Protein AF-A0A0H5PXI1-F1 (afdb_monomer)

Nearest PDB structures (foldseek):
  4r6i-assembly1_B  TM=4.889E-01  e=7.416E+00  Bacillus anthracis str. 'Ames Ancestor'

Foldseek 3Di:
DDFDKAFLVRLCVLLVHDSVVLVVVLVVDDPVQNVVFWDPPPDPVRIIGTPSVSVVVCVVVVHDSVVPPDPDDDDPPDPCPVVVVVVVVVVVVVVVVVVVVVVVVVVVVVVVVVVVVVVVVVVVVVVVVVVVVVVVVVVPDDDDPPDPCCVVPVDDD

Sequence (157 aa):
MVSVIYKVVEVAKILGFNERTIRRDISSMSEDVRAMSVECPTDVRHMSVTEYGLKWLADKHNITLDGLSSIDEERAEEQTEKTDASDNAIIVSLLEQLRQKDLQIAEKDKQLYEKDKQIEQLIEQGKNFQVLLQAQQVLSLPEPKQSFLKRLFGRKE

Organism: NCBI:txid198431

Mean predicted aligned error: 18.13 Å

Solvent-accessible surface area (backbone atoms only — not comparable to full-atom values): 9311 Å² total; per-residue (Å²): 133,86,78,59,69,37,44,51,67,54,51,16,60,77,71,73,49,56,51,69,56,51,53,52,52,57,67,68,44,54,72,74,57,36,66,63,14,39,47,59,81,84,40,82,90,71,32,26,32,26,62,61,28,51,50,51,54,27,59,75,69,72,46,69,72,78,73,79,76,57,91,66,88,90,84,86,82,85,63,55,73,66,50,54,51,52,50,52,53,50,51,53,53,51,51,51,52,49,55,53,47,54,53,54,48,56,52,50,52,51,52,49,53,56,48,52,54,52,50,52,54,51,53,52,50,52,51,53,51,52,52,53,52,50,52,53,52,60,68,69,49,75,78,80,76,75,51,68,63,56,73,72,66,58,77,78,132

pLDDT: mean 80.83, std 16.25, range [39.69, 98.19]

Secondary structure (DSSP, 8-state):
----EEEHHHHHHHHT--HHHHHHHHHTS-HHHHHHHEESTT-TTT-EEEHHHHHHHHHHTT--GGGSS--S----SSSHHHHHHHHHHHHHHHHHHHHHHHHHHHHHHHHHHHHHHHHHHHHHHHHHHHHHHHHHHHHHSPPPPPPHHHHHH----

Radius of gyration: 37.09 Å; Cα contacts (8 Å, |Δi|>4): 75; chains: 1; bounding box: 77×33×114 Å

Structure (mmCIF, N/CA/C/O backbone):
data_AF-A0A0H5PXI1-F1
#
_entry.id   AF-A0A0H5PXI1-F1
#
loop_
_atom_site.group_PDB
_atom_site.id
_atom_site.type_symbol
_atom_site.label_atom_id
_atom_site.label_alt_id
_atom_site.label_comp_id
_atom_site.label_asym_id
_atom_site.label_entity_id
_atom_site.label_seq_id
_atom_site.pdbx_PDB_ins_code
_atom_site.Cartn_x
_atom_site.Cartn_y
_atom_site.Cartn_z
_atom_site.occupancy
_atom_site.B_iso_or_equiv
_atom_site.auth_seq_id
_atom_site.auth_comp_id
_atom_site.auth_asym_id
_atom_site.auth_atom_id
_atom_site.pdbx_PDB_model_num
ATOM 1 N N . MET A 1 1 ? 11.053 -16.748 -48.160 1.00 42.94 1 MET A N 1
ATOM 2 C CA . MET A 1 1 ? 11.373 -16.188 -46.831 1.00 42.94 1 MET A CA 1
ATOM 3 C C . MET A 1 1 ? 10.666 -17.056 -45.820 1.00 42.94 1 MET A C 1
ATOM 5 O O . MET A 1 1 ? 9.466 -17.238 -45.955 1.00 42.94 1 MET A O 1
ATOM 9 N N . VAL A 1 2 ? 11.413 -17.696 -44.927 1.00 42.91 2 VAL A N 1
ATOM 10 C CA . VAL A 1 2 ? 10.838 -18.571 -43.902 1.00 42.91 2 VAL A CA 1
ATOM 11 C C . VAL A 1 2 ? 10.315 -17.654 -42.802 1.00 42.91 2 VAL A C 1
ATOM 13 O O . VAL A 1 2 ? 11.112 -17.119 -42.041 1.00 42.91 2 VAL A O 1
ATOM 16 N N . SER A 1 3 ? 9.008 -17.397 -42.769 1.00 57.81 3 SER A N 1
ATOM 17 C CA . SER A 1 3 ?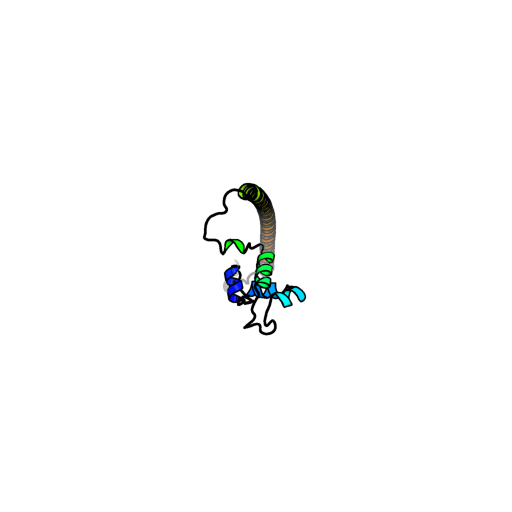 8.381 -16.739 -41.623 1.00 57.81 3 SER A CA 1
ATOM 18 C C . SER A 1 3 ? 8.574 -17.666 -40.428 1.00 57.81 3 SER A C 1
ATOM 20 O O . SER A 1 3 ? 8.038 -18.774 -40.421 1.00 57.81 3 SER A O 1
ATOM 22 N N . VAL A 1 4 ? 9.403 -17.282 -39.459 1.00 59.84 4 VAL A N 1
ATOM 23 C CA . VAL A 1 4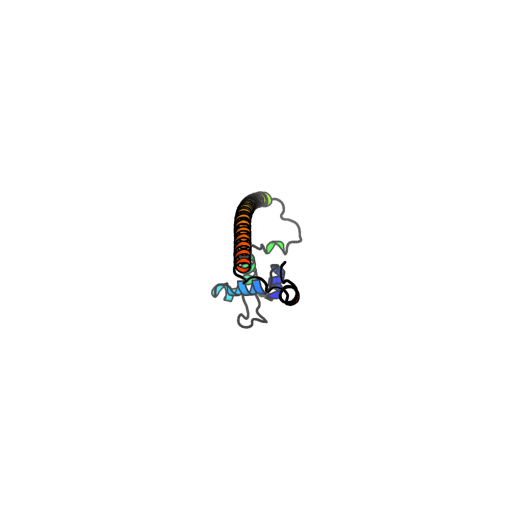 ? 9.536 -18.066 -38.230 1.00 59.84 4 VAL A CA 1
ATOM 24 C C . VAL A 1 4 ? 8.241 -17.881 -37.444 1.00 59.84 4 VAL A C 1
ATOM 26 O O . VAL A 1 4 ? 7.876 -16.767 -37.067 1.00 59.84 4 VAL A O 1
ATOM 29 N N . ILE A 1 5 ? 7.509 -18.980 -37.283 1.00 80.69 5 ILE A N 1
ATOM 30 C CA . ILE A 1 5 ? 6.191 -19.026 -36.658 1.00 80.69 5 ILE A CA 1
ATOM 31 C C . ILE A 1 5 ? 6.369 -19.637 -35.269 1.00 80.69 5 ILE A C 1
ATOM 33 O O . ILE A 1 5 ? 6.666 -20.826 -35.145 1.00 80.69 5 ILE A O 1
ATOM 37 N N . TYR A 1 6 ? 6.189 -18.829 -34.226 1.00 83.19 6 TYR A N 1
ATOM 38 C CA . TYR A 1 6 ? 6.306 -19.268 -32.836 1.00 83.19 6 TYR A CA 1
ATOM 39 C C . TYR A 1 6 ? 4.942 -19.668 -32.287 1.00 83.19 6 TYR A C 1
ATOM 41 O O . TYR A 1 6 ? 3.941 -18.975 -32.491 1.00 83.19 6 TYR A O 1
ATOM 49 N N . LYS A 1 7 ? 4.873 -20.754 -31.518 1.00 88.12 7 LYS A N 1
ATOM 50 C CA . LYS A 1 7 ? 3.655 -21.046 -30.746 1.00 88.12 7 LYS A CA 1
ATOM 51 C C . LYS A 1 7 ? 3.519 -20.043 -29.605 1.00 88.12 7 LYS A C 1
ATOM 53 O O . LYS A 1 7 ? 4.510 -19.618 -29.020 1.00 88.12 7 LYS A O 1
ATOM 58 N N . VAL A 1 8 ? 2.289 -19.742 -29.190 1.00 84.75 8 VAL A N 1
ATOM 59 C CA . VAL A 1 8 ? 2.031 -18.859 -28.029 1.00 84.75 8 VAL A CA 1
ATOM 60 C C . VAL A 1 8 ? 2.774 -19.322 -26.769 1.00 84.75 8 VAL A C 1
ATOM 62 O O . VAL A 1 8 ? 3.249 -18.495 -25.998 1.00 84.75 8 VAL A O 1
ATOM 65 N N . VAL A 1 9 ? 2.920 -20.637 -26.584 1.00 86.19 9 VAL A N 1
ATOM 66 C CA . VAL A 1 9 ? 3.682 -21.236 -25.475 1.00 86.19 9 VAL A CA 1
ATOM 67 C C . VAL A 1 9 ? 5.171 -20.884 -25.549 1.00 86.19 9 VAL A C 1
ATOM 69 O O . VAL A 1 9 ? 5.807 -20.642 -24.528 1.00 86.19 9 VAL A O 1
ATOM 72 N N . GLU A 1 10 ? 5.740 -20.853 -26.750 1.0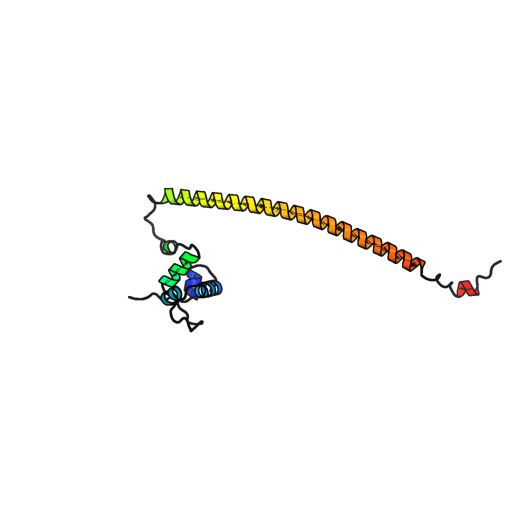0 85.75 10 GLU A N 1
ATOM 73 C CA . GLU A 1 10 ? 7.149 -20.515 -26.972 1.00 85.75 10 GLU A CA 1
ATOM 74 C C . GLU A 1 10 ? 7.376 -19.023 -26.754 1.00 85.75 10 GLU A C 1
ATOM 76 O O . GLU A 1 10 ? 8.286 -18.655 -26.022 1.00 85.75 10 GLU A O 1
ATOM 81 N N . VAL A 1 11 ? 6.485 -18.173 -27.271 1.00 85.62 11 VAL A N 1
ATOM 82 C CA . VAL A 1 11 ? 6.504 -16.724 -27.016 1.00 85.62 11 VAL A CA 1
ATOM 83 C C . VAL A 1 11 ? 6.416 -16.420 -25.521 1.00 85.62 11 VAL A C 1
ATOM 85 O O . VAL A 1 11 ? 7.156 -15.586 -25.009 1.00 85.62 11 VAL A O 1
ATOM 88 N N . ALA A 1 12 ? 5.546 -17.130 -24.800 1.00 87.19 12 ALA A N 1
ATOM 89 C CA . ALA A 1 12 ? 5.407 -16.989 -23.356 1.00 87.19 12 ALA A CA 1
ATOM 90 C C . ALA A 1 12 ? 6.712 -17.334 -22.619 1.00 87.19 12 ALA A C 1
ATOM 92 O O . ALA A 1 12 ? 7.107 -16.610 -21.708 1.00 87.19 12 ALA A O 1
ATOM 93 N N . LYS A 1 13 ? 7.421 -18.384 -23.055 1.00 87.50 13 LYS A N 1
ATOM 94 C CA . LYS A 1 13 ? 8.738 -18.751 -22.511 1.00 87.50 13 LYS A CA 1
ATOM 95 C C . LYS A 1 13 ? 9.820 -17.726 -22.847 1.00 87.50 13 LYS A C 1
ATOM 97 O O . LYS A 1 13 ? 10.576 -17.367 -21.954 1.00 87.50 13 LYS A O 1
ATOM 102 N N . ILE A 1 14 ? 9.875 -17.252 -24.093 1.00 85.19 14 ILE A N 1
ATOM 103 C CA . ILE A 1 14 ? 10.868 -16.269 -24.561 1.00 85.19 14 ILE A CA 1
ATOM 104 C C . ILE A 1 14 ? 10.737 -14.957 -23.782 1.00 85.19 14 ILE A C 1
ATOM 106 O O . ILE A 1 14 ? 11.737 -14.381 -23.372 1.00 85.19 14 ILE A O 1
ATOM 110 N N . LEU A 1 15 ? 9.503 -14.506 -23.542 1.00 85.00 15 LEU A N 1
ATOM 111 C CA . LEU A 1 15 ? 9.229 -13.248 -22.844 1.00 85.00 15 LEU A CA 1
ATOM 112 C C . LEU A 1 15 ? 9.095 -13.406 -21.317 1.00 85.00 15 LEU A C 1
ATOM 114 O O . LEU A 1 15 ? 8.905 -12.416 -20.621 1.00 85.00 15 LEU A O 1
ATOM 118 N N . GLY A 1 16 ? 9.155 -14.630 -20.781 1.00 84.38 16 GLY A N 1
ATOM 119 C CA . GLY A 1 16 ? 9.045 -14.885 -19.340 1.00 84.38 16 GLY A CA 1
ATOM 120 C C . GLY A 1 16 ? 7.653 -14.634 -18.737 1.00 84.38 16 GLY A C 1
ATOM 121 O O . GLY A 1 16 ? 7.536 -14.400 -17.535 1.00 84.38 16 GLY A O 1
ATOM 122 N N . PHE A 1 17 ? 6.586 -14.691 -19.538 1.00 87.25 17 PHE A N 1
ATOM 123 C CA . PHE A 1 17 ? 5.210 -14.453 -19.086 1.00 87.25 17 PHE A CA 1
ATOM 124 C C . PHE A 1 17 ? 4.342 -15.711 -19.129 1.00 87.25 17 PHE A C 1
ATOM 126 O O . PHE A 1 17 ? 4.656 -16.713 -19.760 1.00 87.25 17 PHE A O 1
ATOM 133 N N . ASN A 1 18 ? 3.181 -15.646 -18.475 1.00 89.62 18 ASN A N 1
ATOM 134 C CA . ASN A 1 18 ? 2.151 -16.670 -18.620 1.00 89.62 18 ASN A CA 1
ATOM 135 C C . ASN A 1 18 ? 1.490 -16.565 -20.009 1.00 89.62 18 ASN A C 1
ATOM 137 O O . ASN A 1 18 ? 1.177 -15.467 -20.473 1.00 89.62 18 ASN A O 1
ATOM 141 N N . GLU A 1 19 ? 1.171 -17.702 -20.628 1.00 88.12 19 GLU A N 1
ATOM 142 C CA . GLU A 1 19 ? 0.384 -17.780 -21.864 1.00 88.12 19 GLU A CA 1
ATOM 143 C C . GLU A 1 19 ? -0.912 -16.960 -21.801 1.00 88.12 19 GLU A C 1
ATOM 145 O O . GLU A 1 19 ? -1.312 -16.348 -22.791 1.00 88.12 19 GLU A O 1
ATOM 150 N N . ARG A 1 20 ? -1.574 -16.907 -20.634 1.00 88.38 20 ARG A N 1
ATOM 151 C CA . ARG A 1 20 ? -2.788 -16.093 -20.445 1.00 88.38 20 ARG A CA 1
ATOM 152 C C . ARG A 1 20 ? -2.519 -14.603 -20.668 1.00 88.38 20 ARG A C 1
ATOM 154 O O . ARG A 1 20 ? -3.361 -13.916 -21.245 1.00 88.38 20 ARG A O 1
ATOM 161 N N . THR A 1 21 ? -1.365 -14.116 -20.220 1.00 88.44 21 THR A N 1
ATOM 162 C CA . THR A 1 21 ? -0.937 -12.725 -20.402 1.00 88.44 21 THR A CA 1
ATOM 163 C C . THR A 1 21 ? -0.702 -12.445 -21.879 1.00 88.44 21 THR A C 1
ATOM 165 O O . THR A 1 21 ? -1.322 -11.533 -22.416 1.00 88.44 21 THR A O 1
ATOM 168 N N . ILE A 1 22 ? 0.052 -13.314 -22.561 1.00 89.31 22 ILE A N 1
ATOM 169 C CA . ILE A 1 22 ? 0.317 -13.199 -24.001 1.00 89.31 22 ILE A CA 1
ATOM 170 C C . ILE A 1 22 ? -0.985 -13.194 -24.816 1.00 89.31 22 ILE A C 1
ATOM 172 O O . ILE A 1 22 ? -1.179 -12.339 -25.674 1.00 89.31 22 ILE A O 1
ATOM 176 N N . ARG A 1 23 ? -1.940 -14.081 -24.509 1.00 88.19 23 ARG A N 1
ATOM 177 C CA . ARG A 1 23 ? -3.250 -14.123 -25.193 1.00 88.19 23 ARG A CA 1
ATOM 178 C C . ARG A 1 23 ? -4.074 -12.856 -24.975 1.00 88.19 23 ARG A C 1
ATOM 180 O O . ARG A 1 23 ? -4.716 -12.368 -25.906 1.00 88.19 23 ARG A O 1
ATOM 187 N N . ARG A 1 24 ? -4.061 -12.314 -23.754 1.00 89.38 24 ARG A N 1
ATOM 188 C CA . ARG A 1 24 ? -4.709 -11.034 -23.442 1.00 89.38 24 ARG A CA 1
ATOM 189 C C . ARG A 1 24 ? -4.058 -9.892 -24.222 1.00 89.38 24 ARG A C 1
ATOM 191 O O . ARG A 1 24 ? -4.768 -9.039 -24.744 1.00 89.38 24 ARG A O 1
ATOM 198 N N . ASP A 1 25 ? -2.735 -9.899 -24.337 1.00 89.19 25 ASP A N 1
ATOM 199 C CA . ASP A 1 25 ? -1.997 -8.863 -25.054 1.00 89.19 25 ASP A CA 1
ATOM 200 C C . ASP A 1 25 ? -2.242 -8.919 -26.561 1.00 89.19 25 ASP A C 1
ATOM 202 O O . ASP A 1 25 ? -2.508 -7.881 -27.163 1.00 89.19 25 ASP A O 1
ATOM 206 N N . ILE A 1 26 ? -2.294 -10.116 -27.140 1.00 87.69 26 ILE A N 1
ATOM 207 C CA . ILE A 1 26 ? -2.704 -10.326 -28.534 1.00 87.69 26 ILE A CA 1
ATOM 208 C C . ILE A 1 26 ? -4.139 -9.831 -28.769 1.00 87.69 26 ILE A C 1
ATOM 210 O O . ILE A 1 26 ? -4.429 -9.185 -29.773 1.00 87.69 26 ILE A O 1
ATOM 214 N N . SER A 1 27 ? -5.045 -10.073 -27.818 1.00 85.88 27 SER A N 1
ATOM 215 C CA . SER A 1 27 ? -6.431 -9.584 -27.907 1.00 85.88 27 SER A CA 1
ATOM 216 C C . SER A 1 27 ? -6.522 -8.056 -27.826 1.00 85.88 27 SER A C 1
ATOM 218 O O . SER A 1 27 ? -7.454 -7.471 -28.368 1.00 85.88 27 SER A O 1
ATOM 220 N N . SER A 1 28 ? -5.556 -7.412 -27.165 1.00 87.12 28 SER A N 1
ATOM 221 C CA . SER A 1 28 ? -5.468 -5.951 -27.068 1.00 87.12 28 SER A CA 1
ATOM 222 C C . SER A 1 28 ? -4.808 -5.276 -28.277 1.00 87.12 28 SER A C 1
ATOM 224 O O . SER A 1 28 ? -4.813 -4.049 -28.343 1.00 87.12 28 SER A O 1
ATOM 226 N N . MET A 1 29 ? -4.230 -6.041 -29.213 1.00 86.06 29 MET A N 1
ATOM 227 C CA . MET A 1 29 ? -3.687 -5.494 -30.461 1.00 86.06 29 MET A CA 1
ATOM 228 C C . MET A 1 29 ? -4.811 -4.908 -31.327 1.00 86.06 29 MET A C 1
ATOM 230 O O . MET A 1 29 ? -5.927 -5.443 -31.362 1.00 86.06 29 MET A O 1
ATOM 234 N N . SER A 1 30 ? -4.504 -3.841 -32.071 1.00 86.50 30 SER A N 1
ATOM 235 C CA . SER A 1 30 ? -5.386 -3.353 -33.135 1.00 86.50 30 SER A CA 1
ATOM 236 C C . SER A 1 30 ? -5.524 -4.402 -34.243 1.00 86.50 30 SER A C 1
ATOM 238 O O . SER A 1 30 ? -4.691 -5.299 -34.380 1.00 86.50 30 SER A O 1
ATOM 240 N N . GLU A 1 31 ? -6.599 -4.313 -35.025 1.00 83.19 31 GLU A N 1
ATOM 241 C CA . GLU A 1 31 ? -6.916 -5.310 -36.052 1.00 83.19 31 GLU A CA 1
ATOM 242 C C . GLU A 1 31 ? -5.818 -5.427 -37.118 1.00 83.19 31 GLU A C 1
ATOM 244 O O . GLU A 1 31 ? -5.397 -6.540 -37.432 1.00 83.19 31 GLU A O 1
ATOM 249 N N . ASP A 1 32 ? -5.261 -4.293 -37.548 1.00 83.75 32 ASP A N 1
ATOM 250 C CA . ASP A 1 32 ? -4.152 -4.234 -38.507 1.00 83.75 32 ASP A CA 1
ATOM 251 C C . ASP A 1 32 ? -2.874 -4.887 -37.958 1.00 83.75 32 ASP A C 1
ATOM 253 O O . ASP A 1 32 ? -2.207 -5.664 -38.641 1.00 83.75 32 ASP A O 1
ATOM 257 N N . VAL A 1 33 ? -2.547 -4.623 -36.688 1.00 83.62 33 VAL A N 1
ATOM 258 C CA . VAL A 1 33 ? -1.367 -5.203 -36.027 1.00 83.62 33 VAL A CA 1
ATOM 259 C C . VAL A 1 33 ? -1.553 -6.702 -35.843 1.00 83.62 33 VAL A C 1
ATOM 261 O O . VAL A 1 33 ? -0.624 -7.470 -36.082 1.00 83.62 33 VAL A O 1
ATOM 264 N N . ARG A 1 34 ? -2.755 -7.142 -35.467 1.00 83.50 34 ARG A N 1
ATOM 265 C CA . ARG A 1 34 ? -3.079 -8.557 -35.278 1.00 83.50 34 ARG A CA 1
ATOM 266 C C . ARG A 1 34 ? -3.002 -9.345 -36.588 1.00 83.50 34 ARG A C 1
ATOM 268 O O . ARG A 1 34 ? -2.524 -10.474 -36.553 1.00 83.50 34 ARG A O 1
ATOM 275 N N . ALA A 1 35 ? -3.393 -8.750 -37.718 1.00 82.25 35 ALA A N 1
ATOM 276 C CA . ALA A 1 35 ? -3.271 -9.368 -39.042 1.00 82.25 35 ALA A CA 1
ATOM 277 C C . ALA A 1 35 ? -1.807 -9.630 -39.446 1.00 82.25 35 ALA A C 1
ATOM 279 O O . ALA A 1 35 ? -1.523 -10.618 -40.116 1.00 82.25 35 ALA A O 1
ATOM 280 N N . MET A 1 36 ? -0.879 -8.779 -38.999 1.00 81.50 36 MET A N 1
ATOM 281 C CA . MET A 1 36 ? 0.563 -8.937 -39.241 1.00 81.50 36 MET A CA 1
ATOM 282 C C . MET A 1 36 ? 1.265 -9.798 -38.177 1.00 81.50 36 MET A C 1
ATOM 284 O O . MET A 1 36 ? 2.329 -10.365 -38.429 1.00 81.50 36 MET A O 1
ATOM 288 N N . SER A 1 37 ? 0.689 -9.876 -36.975 1.00 82.50 37 SER A N 1
ATOM 289 C CA . SER A 1 37 ? 1.305 -10.480 -35.786 1.00 82.50 37 SER A CA 1
ATOM 290 C C . SER A 1 37 ? 0.902 -11.932 -35.541 1.00 82.50 37 SER A C 1
ATOM 292 O O . SER A 1 37 ? 1.617 -12.642 -34.835 1.00 82.50 37 SER A O 1
ATOM 294 N N . VAL A 1 38 ? -0.250 -12.372 -36.059 1.00 84.19 38 VAL A N 1
ATOM 295 C CA . VAL A 1 38 ? -0.851 -13.668 -35.715 1.00 84.19 38 VAL A CA 1
ATOM 296 C C . VAL A 1 38 ? -1.268 -14.425 -36.965 1.00 84.19 38 VAL A C 1
ATOM 298 O O . VAL A 1 38 ? -2.042 -13.929 -37.781 1.00 84.19 38 VAL A O 1
ATOM 301 N N . GLU A 1 39 ? -0.832 -15.676 -37.052 1.00 79.94 39 GLU A N 1
ATOM 302 C CA . GLU A 1 39 ? -1.344 -16.641 -38.016 1.00 79.94 39 GLU A CA 1
ATOM 303 C C . GLU A 1 39 ? -2.365 -17.569 -37.344 1.00 79.94 39 GLU A C 1
ATOM 305 O O . GLU A 1 39 ? -2.266 -17.910 -36.162 1.00 79.94 39 GLU A O 1
ATOM 310 N N . CYS A 1 40 ? -3.385 -17.958 -38.109 1.00 67.81 40 CYS A N 1
ATOM 311 C CA . CYS A 1 40 ? -4.547 -18.717 -37.635 1.00 67.81 40 CYS A CA 1
ATOM 312 C C . CYS A 1 40 ? -5.267 -18.096 -36.408 1.00 67.81 40 CYS A C 1
ATOM 314 O O . CYS A 1 40 ? -5.439 -18.774 -35.392 1.00 67.81 40 CYS A O 1
ATOM 316 N N . PRO A 1 41 ? -5.771 -16.842 -36.483 1.00 63.91 41 PRO A N 1
ATOM 317 C CA . PRO A 1 41 ? -6.384 -16.151 -35.336 1.00 63.91 41 PRO A CA 1
ATOM 318 C C . PRO A 1 41 ? -7.652 -16.829 -34.792 1.00 63.91 41 PRO A C 1
ATOM 320 O O . PRO A 1 41 ? -8.069 -16.570 -33.665 1.00 63.91 41 PRO A O 1
ATOM 323 N N . THR A 1 42 ? -8.299 -17.665 -35.607 1.00 63.97 42 THR A N 1
ATOM 324 C CA . THR A 1 42 ? -9.580 -18.309 -35.293 1.00 63.97 42 THR A CA 1
ATOM 325 C C . THR A 1 42 ? -9.417 -19.564 -34.430 1.00 63.97 42 THR A C 1
ATOM 327 O O . THR A 1 42 ? -10.338 -19.917 -33.695 1.00 63.97 42 THR A O 1
ATOM 330 N N . ASP A 1 43 ? -8.257 -20.232 -34.479 1.00 72.75 43 ASP A N 1
ATOM 331 C CA . ASP A 1 43 ? -7.992 -21.431 -33.680 1.00 72.75 43 ASP A CA 1
ATOM 332 C C . ASP A 1 43 ? -7.148 -21.090 -32.448 1.00 72.75 43 ASP A C 1
ATOM 334 O O . ASP A 1 43 ? -5.921 -21.028 -32.476 1.00 72.75 43 ASP A O 1
ATOM 338 N N . VAL A 1 44 ? -7.828 -20.927 -31.313 1.00 68.12 44 VAL A N 1
ATOM 339 C CA . VAL A 1 44 ? -7.205 -20.597 -30.024 1.00 68.12 44 VAL A CA 1
ATOM 340 C C . VAL A 1 44 ? -6.164 -21.646 -29.593 1.00 68.12 44 VAL A C 1
ATOM 342 O O . VAL A 1 44 ? -5.230 -21.305 -28.858 1.00 68.12 44 VAL A O 1
ATOM 345 N N . ARG A 1 45 ? -6.286 -22.911 -30.027 1.00 68.62 45 ARG A N 1
ATOM 346 C CA . ARG A 1 45 ? -5.362 -23.992 -29.638 1.00 68.62 45 ARG A CA 1
ATOM 347 C C . ARG A 1 45 ? -4.081 -24.003 -30.466 1.00 68.62 45 ARG A C 1
ATOM 349 O O . ARG A 1 45 ? -3.032 -24.315 -29.910 1.00 68.62 45 ARG A O 1
ATOM 356 N N . HIS A 1 46 ? -4.163 -23.636 -31.740 1.00 69.69 46 HIS A N 1
ATOM 357 C CA . HIS A 1 46 ? -3.028 -23.656 -32.671 1.00 69.69 46 HIS A CA 1
ATOM 358 C C . HIS A 1 46 ? -2.562 -22.261 -33.095 1.00 69.69 46 HIS A C 1
ATOM 360 O O . HIS A 1 46 ? -1.769 -22.145 -34.023 1.00 69.69 46 HIS A O 1
ATOM 366 N N . MET A 1 47 ? -3.018 -21.218 -32.396 1.00 80.69 47 MET A N 1
ATOM 367 C CA . MET A 1 47 ? -2.603 -19.842 -32.644 1.00 80.69 47 MET A CA 1
ATOM 368 C C . MET A 1 47 ? -1.081 -19.715 -32.599 1.00 80.69 47 MET A C 1
ATOM 370 O O . MET A 1 47 ? -0.426 -20.158 -31.644 1.00 80.69 47 MET A O 1
ATOM 374 N N . SER A 1 48 ? -0.540 -19.066 -33.620 1.00 84.81 48 SER A N 1
ATOM 375 C CA . SER A 1 48 ? 0.886 -18.853 -33.768 1.00 84.81 48 SER A CA 1
ATOM 376 C C . SER A 1 48 ? 1.201 -17.392 -34.057 1.00 84.81 48 SER A C 1
ATOM 378 O O . SER A 1 48 ? 0.392 -16.651 -34.611 1.00 84.81 48 SER A O 1
ATOM 380 N N . VAL A 1 49 ? 2.369 -16.961 -33.605 1.00 87.25 49 VAL A N 1
ATOM 381 C CA . VAL A 1 49 ? 2.795 -15.566 -33.590 1.00 87.25 49 VAL A CA 1
ATOM 382 C C . VAL A 1 49 ? 3.972 -15.421 -34.542 1.00 87.25 49 VAL A C 1
ATOM 384 O O . VAL A 1 49 ? 4.911 -16.220 -34.509 1.00 87.25 49 VAL A O 1
ATOM 387 N N . THR A 1 50 ? 3.903 -14.415 -35.405 1.00 89.44 50 THR A N 1
ATOM 388 C CA . THR A 1 50 ? 4.984 -14.078 -36.334 1.00 89.44 50 THR A CA 1
ATOM 389 C C . THR A 1 50 ? 6.116 -13.367 -35.594 1.00 89.44 50 THR A C 1
ATOM 391 O O . THR A 1 50 ? 5.942 -12.865 -34.483 1.00 89.44 50 THR A O 1
ATOM 394 N N . GLU A 1 51 ? 7.282 -13.253 -36.223 1.00 85.06 51 GLU A N 1
ATOM 395 C CA . GLU A 1 51 ? 8.398 -12.454 -35.697 1.00 85.06 51 GLU A CA 1
ATOM 396 C C . GLU A 1 51 ? 7.988 -11.001 -35.389 1.00 85.06 51 GLU A C 1
ATOM 398 O O . GLU A 1 51 ? 8.358 -10.444 -34.355 1.00 85.06 51 GLU A O 1
ATOM 403 N N . TYR A 1 52 ? 7.136 -10.413 -36.235 1.00 86.56 52 TYR A N 1
ATOM 404 C CA . TYR A 1 52 ? 6.573 -9.083 -36.003 1.00 86.56 52 TYR A CA 1
ATOM 405 C C . TYR A 1 52 ? 5.720 -9.035 -34.727 1.00 86.56 52 TYR A C 1
ATOM 407 O O . TYR A 1 52 ? 5.863 -8.116 -33.920 1.00 86.56 52 TYR A O 1
ATOM 415 N N . GLY A 1 53 ? 4.877 -10.047 -34.507 1.00 87.69 53 GLY A N 1
ATOM 416 C CA . GLY A 1 53 ? 4.071 -10.154 -33.294 1.00 87.69 53 GLY A CA 1
ATOM 417 C C . GLY A 1 53 ? 4.908 -10.359 -32.033 1.00 87.69 53 GLY A C 1
ATOM 418 O O . GLY A 1 53 ? 4.597 -9.780 -30.993 1.00 87.69 53 GLY A O 1
ATOM 419 N N . LEU A 1 54 ? 5.995 -11.129 -32.125 1.00 87.62 54 LEU A N 1
ATOM 420 C CA . LEU A 1 54 ? 6.945 -11.309 -31.028 1.00 87.62 54 LEU A CA 1
ATOM 421 C C . LEU A 1 54 ? 7.625 -9.983 -30.672 1.00 87.62 54 LEU A C 1
ATOM 423 O O . LEU A 1 54 ? 7.671 -9.625 -29.496 1.00 87.62 54 LEU A O 1
ATOM 427 N N . LYS A 1 55 ? 8.083 -9.231 -31.680 1.00 88.06 55 LYS A N 1
ATOM 428 C CA . LYS A 1 55 ? 8.679 -7.907 -31.485 1.00 88.06 55 LYS A CA 1
ATOM 429 C C . LYS A 1 55 ? 7.691 -6.931 -30.850 1.00 88.06 55 LYS A C 1
ATOM 431 O O . LYS A 1 55 ? 8.030 -6.286 -29.869 1.00 88.06 55 LYS A O 1
ATOM 436 N N . TRP A 1 56 ? 6.451 -6.885 -31.336 1.00 89.88 56 TRP A N 1
ATOM 437 C CA . TRP A 1 56 ? 5.419 -6.026 -30.752 1.00 89.88 56 TRP A CA 1
ATOM 438 C C . TRP A 1 56 ? 5.128 -6.377 -29.288 1.00 89.88 56 TRP A C 1
ATOM 440 O O . TRP A 1 56 ? 4.953 -5.492 -28.453 1.00 89.88 56 TRP A O 1
ATOM 450 N N . LEU A 1 57 ? 5.078 -7.672 -28.958 1.00 89.12 57 LEU A N 1
ATOM 451 C CA . LEU A 1 57 ? 4.884 -8.126 -27.580 1.00 89.12 57 LEU A CA 1
ATOM 452 C C . LEU A 1 57 ? 6.075 -7.756 -26.693 1.00 89.12 57 LEU A C 1
ATOM 454 O O . LEU A 1 57 ? 5.869 -7.357 -25.549 1.00 89.12 57 LEU A O 1
ATOM 458 N N . ALA A 1 58 ? 7.295 -7.852 -27.214 1.00 87.31 58 ALA A N 1
ATOM 459 C CA . ALA A 1 58 ? 8.497 -7.431 -26.511 1.00 87.31 58 ALA A CA 1
ATOM 460 C C . ALA A 1 58 ? 8.497 -5.913 -26.261 1.00 87.31 58 ALA A C 1
ATOM 462 O O . ALA A 1 58 ? 8.652 -5.493 -25.116 1.00 87.31 58 ALA A O 1
ATOM 463 N N . ASP A 1 59 ? 8.188 -5.109 -27.283 1.00 86.69 59 ASP A N 1
ATOM 464 C CA . ASP A 1 59 ? 8.073 -3.648 -27.187 1.00 86.69 59 ASP A CA 1
ATOM 465 C C . ASP A 1 59 ? 6.996 -3.237 -26.169 1.00 86.69 59 ASP A C 1
ATOM 467 O O . ASP A 1 59 ? 7.216 -2.359 -25.336 1.00 86.69 59 ASP A O 1
ATOM 471 N N . LYS A 1 60 ? 5.839 -3.917 -26.164 1.00 86.06 60 LYS A N 1
ATOM 472 C CA . LYS A 1 60 ? 4.760 -3.659 -25.196 1.00 86.06 60 LYS A CA 1
ATOM 473 C C . LYS A 1 60 ? 5.204 -3.877 -23.747 1.00 86.06 60 LYS A C 1
ATOM 475 O O . LYS A 1 60 ? 4.734 -3.177 -22.850 1.00 86.06 60 LYS A O 1
ATOM 480 N N . HIS A 1 61 ? 6.070 -4.861 -23.521 1.00 83.44 61 HIS A N 1
ATOM 481 C CA . HIS A 1 61 ? 6.590 -5.205 -22.198 1.00 83.44 61 HIS A CA 1
ATOM 482 C C . HIS A 1 61 ? 7.948 -4.554 -21.895 1.00 83.44 61 HIS A C 1
ATOM 484 O O . HIS A 1 61 ? 8.511 -4.831 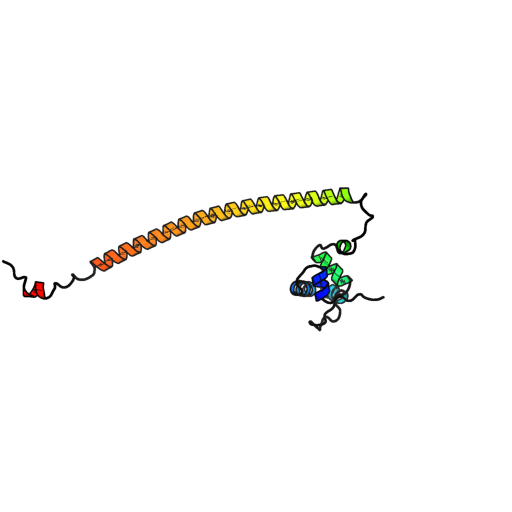-20.840 1.00 83.44 61 HIS A O 1
ATOM 490 N N . ASN A 1 62 ? 8.451 -3.670 -22.771 1.00 79.44 62 ASN A N 1
ATOM 491 C CA . ASN A 1 62 ? 9.792 -3.073 -22.703 1.00 79.44 62 ASN A CA 1
ATOM 492 C C . ASN A 1 62 ? 10.915 -4.118 -22.542 1.00 79.44 62 ASN A C 1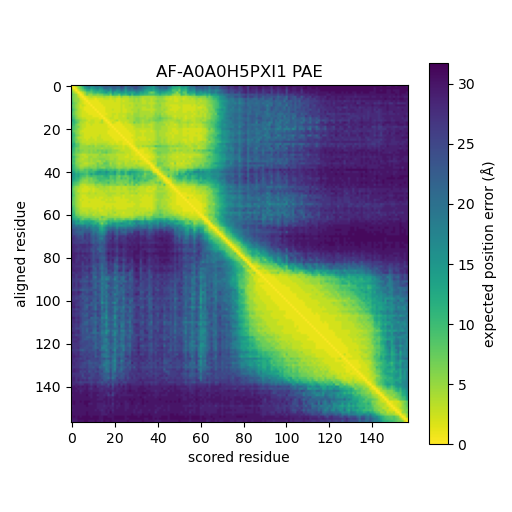
ATOM 494 O O . ASN A 1 62 ? 11.874 -3.907 -21.802 1.00 79.44 62 ASN A O 1
ATOM 498 N N . ILE A 1 63 ? 10.783 -5.265 -23.212 1.00 76.88 63 ILE A N 1
ATOM 499 C CA . ILE A 1 63 ? 11.795 -6.322 -23.231 1.00 76.88 63 ILE A CA 1
ATOM 500 C C . ILE A 1 63 ? 12.655 -6.142 -24.478 1.00 76.88 63 ILE A C 1
ATOM 502 O O . ILE A 1 63 ? 12.172 -6.272 -25.601 1.00 76.88 63 ILE A O 1
ATOM 506 N N . THR A 1 64 ? 13.949 -5.896 -24.292 1.00 69.69 64 THR A N 1
ATOM 507 C CA . THR A 1 64 ? 14.911 -5.864 -25.395 1.00 69.69 64 THR A CA 1
ATOM 508 C C . THR A 1 64 ? 15.237 -7.297 -25.823 1.00 69.69 64 THR A C 1
ATOM 510 O O . THR A 1 64 ? 15.947 -8.015 -25.121 1.00 69.69 64 THR A O 1
ATOM 513 N N . LEU A 1 65 ? 14.721 -7.726 -26.982 1.00 61.38 65 LEU A N 1
ATOM 514 C CA . LEU A 1 65 ? 14.954 -9.075 -27.530 1.00 61.38 65 LEU A CA 1
ATOM 515 C C . LEU A 1 65 ? 16.450 -9.369 -27.804 1.00 61.38 65 LEU A C 1
ATOM 517 O O . LEU A 1 65 ? 16.856 -10.527 -27.811 1.00 61.38 65 LEU A O 1
ATOM 521 N N . ASP A 1 66 ? 17.255 -8.313 -27.972 1.00 53.47 66 ASP A N 1
ATOM 522 C CA . ASP A 1 66 ? 18.702 -8.325 -28.268 1.00 53.47 66 ASP A CA 1
ATOM 523 C C . ASP A 1 66 ? 19.563 -8.924 -27.130 1.00 53.47 66 ASP A C 1
ATOM 525 O O . ASP A 1 66 ? 20.725 -9.279 -27.322 1.00 53.47 66 ASP A O 1
ATOM 529 N N . GLY A 1 67 ? 18.984 -9.076 -25.931 1.00 47.53 67 GLY A N 1
ATOM 530 C CA . GLY A 1 67 ? 19.643 -9.660 -24.758 1.00 47.53 67 GLY A CA 1
ATOM 531 C C . GLY A 1 67 ? 19.494 -11.179 -24.609 1.00 47.53 67 GLY A C 1
ATOM 532 O O . GLY A 1 67 ? 20.107 -11.749 -23.710 1.00 47.53 67 GLY A O 1
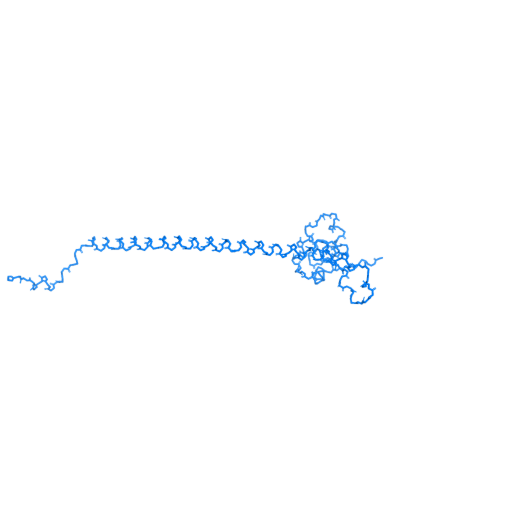ATOM 533 N N . LEU A 1 68 ? 18.694 -11.853 -25.449 1.00 49.47 68 LEU A N 1
ATOM 534 C CA . LEU A 1 68 ? 18.516 -13.314 -25.370 1.00 49.47 68 LEU A CA 1
ATOM 535 C C . LEU A 1 68 ? 19.375 -14.108 -26.369 1.00 49.47 68 LEU A C 1
ATOM 537 O O . LEU A 1 68 ? 19.489 -15.323 -26.220 1.00 49.47 68 LEU A O 1
ATOM 541 N N . SER A 1 69 ? 19.977 -13.451 -27.365 1.00 43.25 69 SER A N 1
ATOM 542 C CA . SER A 1 69 ? 20.792 -14.094 -28.411 1.00 43.25 69 SER A CA 1
ATOM 543 C C . SER A 1 69 ? 22.297 -13.849 -28.294 1.00 43.25 69 SER A C 1
ATOM 545 O O . SER A 1 69 ? 23.042 -14.341 -29.133 1.00 43.25 69 SER A O 1
ATOM 547 N N . SER A 1 70 ? 22.748 -13.122 -27.273 1.00 39.69 70 SER A N 1
ATOM 548 C CA . SER A 1 70 ? 24.119 -12.595 -27.208 1.00 39.69 70 SER A CA 1
ATOM 549 C C . SER A 1 70 ? 24.824 -13.046 -25.927 1.00 39.69 70 SER A C 1
ATOM 551 O O . SER A 1 70 ? 25.318 -12.243 -25.140 1.00 39.69 70 SER A O 1
ATOM 553 N N . ILE A 1 71 ? 24.863 -14.362 -25.705 1.00 46.84 71 ILE A N 1
ATOM 554 C CA . ILE A 1 71 ? 26.095 -14.963 -25.187 1.00 46.84 71 ILE A CA 1
ATOM 555 C C . ILE A 1 71 ? 27.022 -14.935 -26.396 1.00 46.84 71 ILE A C 1
ATOM 557 O O . ILE A 1 71 ? 26.841 -15.761 -27.279 1.00 46.84 71 ILE A O 1
ATOM 561 N N . ASP A 1 72 ? 27.822 -13.879 -26.511 1.00 40.97 72 ASP A N 1
ATOM 562 C CA . ASP A 1 72 ? 29.139 -13.831 -27.158 1.00 40.97 72 ASP A CA 1
ATOM 563 C C . ASP A 1 72 ? 29.512 -12.350 -27.360 1.00 40.97 72 ASP A C 1
ATOM 565 O O . ASP A 1 72 ? 28.898 -11.615 -28.128 1.00 40.97 72 ASP A O 1
ATOM 569 N N . GLU A 1 73 ? 30.417 -11.922 -26.479 1.00 51.97 73 GLU A N 1
ATOM 570 C CA . GLU A 1 73 ? 31.562 -11.014 -26.638 1.00 51.97 73 GLU A CA 1
ATOM 571 C C . GLU A 1 73 ? 31.606 -10.053 -27.857 1.00 51.97 73 GLU A C 1
ATOM 573 O O . GLU A 1 73 ? 31.286 -10.419 -28.976 1.00 51.97 73 GLU A O 1
ATOM 578 N N . GLU A 1 74 ? 32.140 -8.838 -27.633 1.00 47.06 74 GLU A N 1
ATOM 579 C CA . GLU A 1 74 ? 32.641 -7.865 -28.645 1.00 47.06 74 GLU A CA 1
ATOM 580 C C . GLU A 1 74 ? 31.842 -6.578 -28.953 1.00 47.06 74 GLU A C 1
ATOM 582 O O . GLU A 1 74 ? 31.971 -6.005 -30.038 1.00 47.06 74 GLU A O 1
ATOM 587 N N . ARG A 1 75 ? 31.108 -5.981 -28.001 1.00 44.53 75 ARG A N 1
ATOM 588 C CA . ARG A 1 75 ? 30.691 -4.568 -28.188 1.00 44.53 75 ARG A CA 1
ATOM 589 C C . ARG A 1 75 ? 30.655 -3.730 -26.914 1.00 44.53 75 ARG A C 1
ATOM 591 O O . ARG A 1 75 ? 29.633 -3.156 -26.559 1.00 44.53 75 ARG A O 1
ATOM 598 N N . ALA A 1 76 ? 31.786 -3.669 -26.218 1.00 48.34 76 ALA A N 1
ATOM 599 C CA . ALA A 1 76 ? 31.854 -3.201 -24.836 1.00 48.34 76 ALA A CA 1
ATOM 600 C C . ALA A 1 76 ? 32.473 -1.808 -24.593 1.00 48.34 76 ALA A C 1
ATOM 602 O O . ALA A 1 76 ? 32.767 -1.533 -23.438 1.00 48.34 76 ALA A O 1
ATOM 603 N N . GLU A 1 77 ? 32.705 -0.927 -25.583 1.00 47.62 77 GLU A N 1
ATOM 604 C CA . GLU A 1 77 ? 33.541 0.266 -25.283 1.00 47.62 77 GLU A CA 1
ATOM 605 C C . GLU A 1 77 ? 33.053 1.656 -25.741 1.00 47.62 77 GLU A C 1
ATOM 607 O O . GLU A 1 77 ? 33.617 2.640 -25.284 1.00 47.62 77 GLU A O 1
ATOM 612 N N . GLU A 1 78 ? 31.970 1.814 -26.519 1.00 47.03 78 GLU A N 1
ATOM 613 C CA . GLU A 1 78 ? 31.519 3.174 -26.924 1.00 47.03 78 GLU A CA 1
ATOM 614 C C . GLU A 1 78 ? 30.042 3.515 -26.626 1.00 47.03 78 GLU A C 1
ATOM 616 O O . GLU A 1 78 ? 29.620 4.655 -26.821 1.00 47.03 78 GLU A O 1
ATOM 621 N N . GLN A 1 79 ? 29.236 2.572 -26.117 1.00 46.84 79 GLN A N 1
ATOM 622 C CA . GLN A 1 79 ? 27.818 2.810 -25.759 1.00 46.84 79 GLN A CA 1
ATOM 623 C C . GLN A 1 79 ? 27.529 2.762 -24.250 1.00 46.84 79 GLN A C 1
ATOM 625 O O . GLN A 1 79 ? 26.410 3.058 -23.830 1.00 46.84 79 GLN A O 1
ATOM 630 N N . THR A 1 80 ? 28.521 2.429 -23.428 1.00 49.31 80 THR A N 1
ATOM 631 C CA . THR A 1 80 ? 28.376 2.266 -21.975 1.00 49.31 80 THR A CA 1
ATOM 632 C C . THR A 1 80 ? 28.060 3.594 -21.280 1.00 49.31 80 THR A C 1
ATOM 634 O O . THR A 1 80 ? 27.055 3.687 -20.587 1.00 49.31 80 THR A O 1
ATOM 637 N N . GLU A 1 81 ? 28.760 4.691 -21.587 1.00 51.28 81 GLU A N 1
ATOM 638 C CA . GLU A 1 81 ? 28.607 5.946 -20.822 1.00 51.28 81 GLU A CA 1
ATOM 639 C C . GLU A 1 81 ? 27.215 6.612 -20.894 1.00 51.28 81 GLU A C 1
ATOM 641 O O . GLU A 1 81 ? 26.767 7.222 -19.921 1.00 51.28 81 GLU A O 1
ATOM 646 N N . LYS A 1 82 ? 26.499 6.520 -22.026 1.00 53.41 82 LYS A N 1
ATOM 647 C CA . LYS A 1 82 ? 25.139 7.092 -22.139 1.00 53.41 82 LYS A CA 1
ATOM 648 C C . LYS A 1 82 ? 24.070 6.190 -21.529 1.00 53.41 82 LYS A C 1
ATOM 650 O O . LYS A 1 82 ? 23.095 6.711 -20.990 1.00 53.41 82 LYS A O 1
ATOM 655 N N . THR A 1 83 ? 24.267 4.877 -21.611 1.00 56.00 83 THR A N 1
ATOM 656 C CA . THR A 1 83 ? 23.352 3.870 -21.059 1.00 56.00 83 THR A CA 1
ATOM 657 C C . THR A 1 83 ? 23.462 3.847 -19.534 1.00 56.00 83 THR A C 1
ATOM 659 O O . THR A 1 83 ? 22.451 3.934 -18.844 1.00 56.00 83 THR A O 1
ATOM 662 N N . ASP A 1 84 ? 24.681 3.933 -18.999 1.00 62.16 84 ASP A N 1
ATOM 663 C CA . ASP A 1 84 ? 24.935 4.022 -17.559 1.00 62.16 84 ASP A CA 1
ATOM 664 C C . ASP A 1 84 ? 24.329 5.298 -16.948 1.00 62.16 84 ASP A C 1
ATOM 666 O O . ASP A 1 84 ? 23.809 5.288 -15.831 1.00 62.16 84 ASP A O 1
ATOM 670 N N . ALA A 1 85 ? 24.347 6.422 -17.675 1.00 67.00 85 ALA A N 1
ATOM 671 C CA . ALA A 1 85 ? 23.723 7.664 -17.223 1.00 67.00 85 ALA A CA 1
ATOM 672 C C . ALA A 1 85 ? 22.184 7.581 -17.201 1.00 67.00 85 ALA A C 1
ATOM 674 O O . ALA A 1 85 ? 21.562 8.070 -16.252 1.00 67.00 85 ALA A O 1
ATOM 675 N N . SER A 1 86 ? 21.561 6.958 -18.212 1.00 75.62 86 SER A N 1
ATOM 676 C CA . SER A 1 86 ? 20.111 6.723 -18.212 1.00 75.62 86 SER A CA 1
ATOM 677 C C . SER A 1 86 ? 19.693 5.718 -17.144 1.00 75.62 86 SER A C 1
ATOM 679 O O . SER A 1 86 ? 18.690 5.942 -16.466 1.00 75.62 86 SER A O 1
ATOM 681 N N . ASP A 1 87 ? 20.488 4.675 -16.926 1.00 78.31 87 ASP A N 1
ATOM 682 C CA . ASP A 1 87 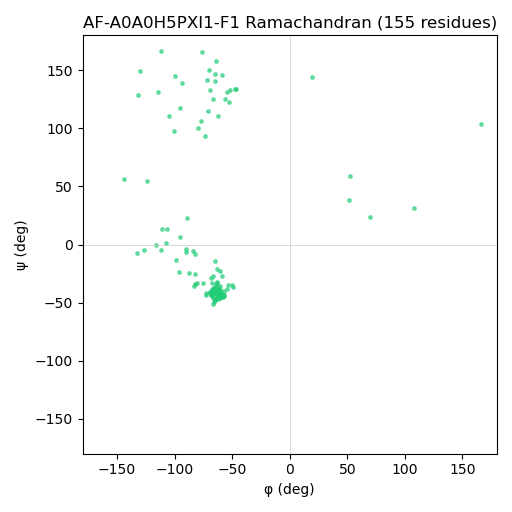? 20.223 3.650 -15.920 1.00 78.31 87 ASP A CA 1
ATOM 683 C C . ASP A 1 87 ? 20.346 4.231 -14.511 1.00 78.31 87 ASP A C 1
ATOM 685 O O . ASP A 1 87 ? 19.463 4.033 -13.677 1.00 78.31 87 ASP A O 1
ATOM 689 N N . ASN A 1 88 ? 21.354 5.070 -14.264 1.00 86.69 88 ASN A N 1
ATOM 690 C CA . ASN A 1 88 ? 21.476 5.814 -13.013 1.00 86.69 88 ASN A CA 1
ATOM 691 C C . ASN A 1 88 ? 20.285 6.758 -12.775 1.00 86.69 88 ASN A C 1
ATOM 693 O O . ASN A 1 88 ? 19.779 6.840 -11.654 1.00 86.69 88 ASN A O 1
ATOM 697 N N . ALA A 1 89 ? 19.783 7.437 -13.811 1.00 89.12 89 ALA A N 1
ATOM 698 C CA . ALA A 1 89 ? 18.592 8.280 -13.691 1.00 89.12 89 ALA A CA 1
ATOM 699 C C . ALA A 1 89 ? 17.327 7.459 -13.367 1.00 89.12 89 ALA A C 1
ATOM 701 O O . ALA A 1 89 ? 16.511 7.874 -12.538 1.00 89.12 89 ALA A O 1
ATOM 702 N N . ILE A 1 90 ? 17.183 6.276 -13.973 1.00 92.62 90 ILE A N 1
ATOM 703 C CA . ILE A 1 90 ? 16.093 5.335 -13.687 1.00 92.62 90 ILE A CA 1
ATOM 704 C C . ILE A 1 90 ? 16.191 4.826 -12.245 1.00 92.62 90 ILE A C 1
ATOM 706 O O . ILE A 1 90 ? 15.194 4.857 -11.523 1.00 92.62 90 ILE A O 1
ATOM 710 N N . ILE A 1 91 ? 17.381 4.429 -11.788 1.00 94.06 91 ILE A N 1
ATOM 711 C CA . ILE A 1 91 ? 17.622 3.975 -10.411 1.00 94.06 91 ILE A CA 1
ATOM 712 C C . ILE A 1 91 ? 17.232 5.068 -9.409 1.00 94.06 91 ILE A C 1
ATOM 714 O O . ILE A 1 91 ? 16.516 4.789 -8.448 1.00 94.06 91 ILE A O 1
ATOM 718 N N . VAL A 1 92 ? 17.626 6.323 -9.649 1.00 94.50 92 VAL A N 1
ATOM 719 C CA . VAL A 1 92 ? 17.249 7.458 -8.788 1.00 94.50 92 VAL A CA 1
ATOM 720 C C . VAL A 1 92 ? 15.733 7.667 -8.770 1.00 94.50 92 VAL A C 1
ATOM 722 O O . VAL A 1 92 ? 15.156 7.862 -7.699 1.00 94.50 92 VAL A O 1
ATOM 725 N N . SER A 1 93 ? 15.066 7.576 -9.925 1.00 95.50 93 SER A N 1
ATOM 726 C CA . SER A 1 93 ? 13.604 7.682 -10.004 1.00 95.50 93 SER A CA 1
ATOM 727 C C . SER A 1 93 ? 12.904 6.577 -9.208 1.00 95.50 93 SER A C 1
ATOM 729 O O . SER A 1 93 ? 11.969 6.850 -8.454 1.00 95.50 93 SER A O 1
ATOM 731 N N . LEU A 1 94 ? 13.382 5.337 -9.321 1.00 96.88 94 LEU A N 1
ATOM 732 C CA . LEU A 1 94 ? 12.837 4.192 -8.595 1.00 96.88 94 LEU A CA 1
ATOM 733 C C . LEU A 1 94 ? 13.065 4.306 -7.083 1.00 96.88 94 LEU A C 1
ATOM 735 O O . LEU A 1 94 ? 12.156 4.005 -6.310 1.00 96.88 94 LEU A O 1
ATOM 739 N N . LEU A 1 95 ? 14.236 4.783 -6.651 1.00 96.31 95 LEU A N 1
ATOM 740 C CA . LEU A 1 95 ? 14.529 5.034 -5.236 1.00 96.31 95 LEU A CA 1
ATOM 741 C C . LEU A 1 95 ? 13.616 6.114 -4.648 1.00 96.31 95 LEU A C 1
ATOM 743 O O . LEU A 1 95 ? 13.093 5.946 -3.545 1.00 96.31 95 LEU A O 1
ATOM 747 N N . GLU A 1 96 ? 13.373 7.194 -5.390 1.00 96.00 96 GLU A N 1
ATOM 748 C CA . GLU A 1 96 ? 12.453 8.250 -4.962 1.00 96.00 96 GLU A CA 1
ATOM 749 C C . GLU A 1 96 ? 11.008 7.733 -4.879 1.00 96.00 96 GLU A C 1
ATOM 751 O O . GLU A 1 96 ? 10.308 7.985 -3.897 1.00 96.00 96 GLU A O 1
ATOM 756 N N . GLN A 1 97 ? 10.568 6.924 -5.847 1.00 96.38 97 GLN A N 1
ATOM 757 C CA . GLN A 1 97 ? 9.261 6.263 -5.779 1.00 96.38 97 GLN A CA 1
ATOM 758 C C . GLN A 1 97 ? 9.140 5.325 -4.571 1.00 96.38 97 GLN A C 1
ATOM 760 O O . GLN A 1 97 ? 8.071 5.255 -3.957 1.00 96.38 97 GLN A O 1
ATOM 765 N N . LEU A 1 98 ? 10.208 4.602 -4.224 1.00 96.88 98 LEU A N 1
ATOM 766 C CA . LEU A 1 98 ? 10.235 3.716 -3.061 1.00 96.88 98 LEU A CA 1
ATOM 767 C C . LEU A 1 98 ? 10.086 4.522 -1.767 1.00 96.88 98 LEU A C 1
ATOM 769 O O . LEU A 1 98 ? 9.190 4.247 -0.972 1.00 96.88 98 LEU A O 1
ATOM 773 N N . ARG A 1 99 ? 10.860 5.604 -1.633 1.00 96.81 99 ARG A N 1
ATOM 774 C CA . ARG A 1 99 ? 10.779 6.537 -0.501 1.00 96.81 99 ARG A CA 1
ATOM 775 C C . ARG A 1 99 ? 9.374 7.124 -0.341 1.00 96.81 99 ARG A C 1
ATOM 777 O O . ARG A 1 99 ? 8.856 7.207 0.772 1.00 96.81 99 ARG A O 1
ATOM 784 N N . GLN A 1 100 ? 8.734 7.520 -1.440 1.00 97.38 100 GLN A N 1
ATOM 785 C CA . GLN A 1 100 ? 7.364 8.037 -1.412 1.00 97.38 100 GLN A CA 1
ATOM 786 C C . GLN A 1 100 ? 6.352 6.975 -0.971 1.00 97.38 100 GLN A C 1
ATOM 788 O O . GLN A 1 100 ? 5.425 7.288 -0.220 1.00 97.38 100 GLN A O 1
ATOM 793 N N . LYS A 1 101 ? 6.520 5.720 -1.404 1.00 97.50 101 LYS A N 1
ATOM 794 C CA . LYS A 1 101 ? 5.671 4.609 -0.956 1.00 97.50 101 LYS A CA 1
ATOM 795 C C . LYS A 1 101 ? 5.862 4.312 0.528 1.00 97.50 101 LYS A C 1
ATOM 797 O O . LYS A 1 101 ? 4.856 4.156 1.213 1.00 97.50 101 LYS A O 1
ATOM 802 N N . ASP A 1 102 ? 7.092 4.320 1.033 1.00 97.94 102 ASP A N 1
ATOM 803 C CA . ASP A 1 102 ? 7.371 4.111 2.460 1.00 97.94 102 ASP A CA 1
ATOM 804 C C . ASP A 1 102 ? 6.695 5.179 3.330 1.00 97.94 102 ASP A C 1
ATOM 806 O O . ASP A 1 102 ? 6.050 4.859 4.331 1.00 97.94 102 ASP A O 1
ATOM 810 N N . LEU A 1 103 ? 6.739 6.447 2.905 1.00 97.88 103 LEU A N 1
ATOM 811 C CA . LEU A 1 103 ? 6.022 7.532 3.584 1.00 97.88 103 LEU A CA 1
ATOM 812 C C . LEU A 1 103 ? 4.500 7.329 3.563 1.00 97.88 103 LEU A C 1
ATOM 814 O O . LEU A 1 103 ? 3.827 7.555 4.569 1.00 97.88 103 LEU A O 1
ATOM 818 N N . GLN A 1 104 ? 3.942 6.880 2.436 1.00 98.00 104 GLN A N 1
ATOM 819 C CA . GLN A 1 104 ? 2.510 6.589 2.341 1.00 98.00 104 GLN A CA 1
ATOM 820 C C . GLN A 1 104 ? 2.082 5.397 3.199 1.00 98.00 104 GLN A C 1
ATOM 822 O O . GLN A 1 104 ? 0.940 5.380 3.661 1.00 98.00 104 GLN A O 1
ATOM 827 N N . ILE A 1 105 ? 2.946 4.394 3.365 1.00 97.94 105 ILE A N 1
ATOM 828 C CA . ILE A 1 105 ? 2.695 3.247 4.243 1.00 97.94 105 ILE A CA 1
ATOM 829 C C . ILE A 1 105 ? 2.661 3.731 5.693 1.00 97.94 105 ILE A C 1
ATOM 831 O O . ILE A 1 105 ? 1.652 3.530 6.360 1.00 97.94 105 ILE A O 1
ATOM 835 N N . ALA A 1 106 ? 3.679 4.479 6.129 1.00 97.81 106 ALA A N 1
ATOM 836 C CA . ALA A 1 106 ? 3.748 5.012 7.489 1.00 97.81 106 ALA A CA 1
ATOM 837 C C . ALA A 1 106 ? 2.528 5.882 7.855 1.00 97.81 106 ALA A C 1
ATOM 839 O O . ALA A 1 106 ? 1.988 5.782 8.957 1.00 97.81 106 ALA A O 1
ATOM 840 N N . GLU A 1 107 ? 2.052 6.711 6.922 1.00 97.88 107 GLU A N 1
ATOM 841 C CA . GLU A 1 107 ? 0.850 7.523 7.136 1.00 97.88 107 GLU A CA 1
ATOM 842 C C . GLU A 1 107 ? -0.424 6.664 7.224 1.00 97.88 107 GLU A C 1
ATOM 844 O O . GLU A 1 107 ? -1.271 6.895 8.090 1.00 97.88 107 GLU A O 1
ATOM 849 N N . LYS A 1 108 ? -0.566 5.637 6.374 1.00 98.06 108 LYS A N 1
ATOM 850 C CA . LYS A 1 108 ? -1.706 4.708 6.463 1.00 98.06 108 LYS A CA 1
ATOM 851 C C . LYS A 1 108 ? -1.695 3.915 7.767 1.00 98.06 108 LYS A C 1
ATOM 853 O O . LYS A 1 108 ? -2.761 3.738 8.354 1.00 98.06 108 LYS A O 1
ATOM 858 N N . ASP A 1 109 ? -0.527 3.494 8.238 1.00 98.06 109 ASP A N 1
ATOM 859 C CA . ASP A 1 109 ? -0.382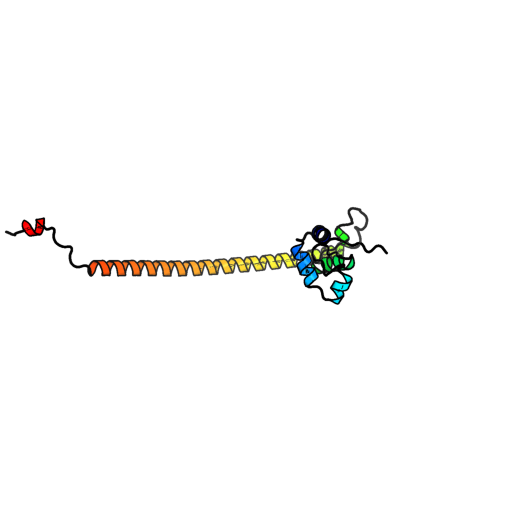 2.782 9.510 1.00 98.06 109 ASP A CA 1
ATOM 860 C C . ASP A 1 109 ? -0.802 3.660 10.692 1.00 98.06 109 ASP A C 1
ATOM 862 O O . ASP A 1 109 ? -1.523 3.209 11.583 1.00 98.06 109 ASP A O 1
ATOM 866 N N . LYS A 1 110 ? -0.447 4.950 10.667 1.00 98.06 110 LYS A N 1
ATOM 867 C CA . LYS A 1 110 ? -0.911 5.914 11.671 1.00 98.06 110 LYS A CA 1
ATOM 868 C C . LYS A 1 110 ? -2.437 6.061 11.658 1.00 98.06 110 LYS A C 1
ATOM 870 O O . LYS A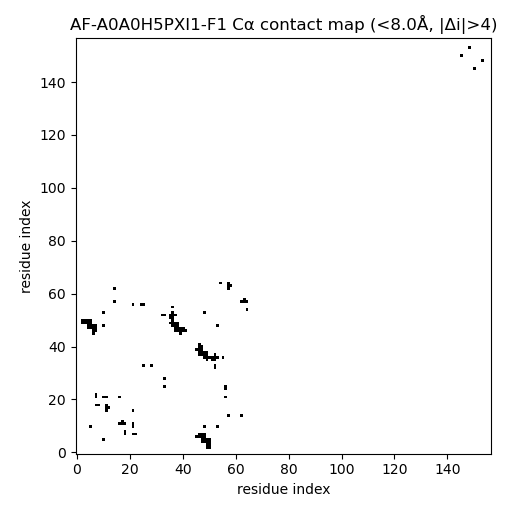 1 110 ? -3.067 6.049 12.715 1.00 98.06 110 LYS A O 1
ATOM 875 N N . GLN A 1 111 ? -3.043 6.161 10.476 1.00 97.69 111 GLN A N 1
ATOM 876 C CA . GLN A 1 111 ? -4.501 6.249 10.347 1.00 97.69 111 GLN A CA 1
ATOM 877 C C . GLN A 1 111 ? -5.207 4.970 10.810 1.00 97.69 111 GLN A C 1
ATOM 879 O O . GLN A 1 111 ? -6.279 5.052 11.411 1.00 97.69 111 GLN A O 1
ATOM 884 N N . LEU A 1 112 ? -4.631 3.796 10.537 1.00 98.19 112 LEU A N 1
ATOM 885 C CA . LEU A 1 112 ? -5.136 2.522 11.051 1.00 98.19 112 LEU A CA 1
ATOM 886 C C . LEU A 1 112 ? -5.086 2.494 12.578 1.00 98.19 112 LEU A C 1
ATOM 888 O O . LEU A 1 112 ? -6.106 2.221 13.203 1.00 98.19 112 LEU A O 1
ATOM 892 N N . TYR A 1 113 ? -3.960 2.892 13.171 1.00 98.00 113 TYR A N 1
ATOM 893 C CA . TYR A 1 113 ? -3.808 2.968 14.622 1.00 98.00 113 TYR A CA 1
ATOM 894 C C . TYR A 1 113 ? -4.855 3.884 15.283 1.00 98.00 113 TYR A C 1
ATOM 896 O O . TYR A 1 113 ? -5.465 3.529 16.293 1.00 98.00 113 TYR A O 1
ATOM 904 N N . GLU A 1 114 ? -5.113 5.060 14.704 1.00 97.81 114 GLU A N 1
ATOM 905 C CA . GLU A 1 114 ? -6.142 5.976 15.210 1.00 97.81 114 GLU A CA 1
ATOM 906 C C . GLU A 1 114 ? -7.558 5.388 15.100 1.00 97.81 114 GLU A C 1
ATOM 908 O O . GLU A 1 114 ? -8.367 5.559 16.017 1.00 97.81 114 GLU A O 1
ATOM 913 N N . LYS A 1 115 ? -7.862 4.668 14.013 1.00 98.00 115 LYS A N 1
ATOM 914 C CA . LYS A 1 115 ? -9.152 3.985 13.835 1.00 98.00 115 LYS A CA 1
ATOM 915 C C . LYS A 1 115 ? -9.329 2.823 14.803 1.00 98.00 115 LYS A C 1
ATOM 917 O O . LYS A 1 115 ? -10.401 2.707 15.392 1.00 98.00 115 LYS A O 1
ATOM 922 N N . ASP A 1 116 ? -8.299 2.014 15.021 1.00 98.00 116 ASP A N 1
ATOM 923 C CA . ASP A 1 116 ? -8.344 0.906 15.979 1.00 98.00 116 ASP A CA 1
ATOM 924 C C . ASP A 1 116 ? -8.621 1.416 17.396 1.00 98.00 116 ASP A C 1
ATOM 926 O O . ASP A 1 116 ? -9.464 0.865 18.104 1.00 98.00 116 ASP A O 1
ATOM 930 N N . LYS A 1 117 ? -8.024 2.553 17.771 1.00 98.19 117 LYS A N 1
ATOM 931 C CA . LYS A 1 117 ? -8.323 3.224 19.041 1.00 98.19 117 LYS A CA 1
ATOM 932 C C . LYS A 1 117 ? -9.789 3.666 19.149 1.00 98.19 117 LYS A C 1
ATOM 934 O O . LYS A 1 117 ? -10.390 3.543 20.215 1.00 98.19 117 LYS A O 1
ATOM 939 N N . GLN A 1 118 ? -10.383 4.186 18.072 1.00 97.94 118 GLN A N 1
ATOM 940 C CA . GLN A 1 118 ? -11.809 4.547 18.059 1.00 97.94 118 GLN A CA 1
ATOM 941 C C . GLN A 1 118 ? -12.706 3.309 18.178 1.00 97.94 118 GLN A C 1
ATOM 943 O O . GLN A 1 118 ? -13.693 3.331 18.914 1.00 97.94 118 GLN A O 1
ATOM 948 N N . ILE A 1 119 ? -12.353 2.222 17.489 1.00 97.88 119 ILE A N 1
ATOM 949 C CA . ILE A 1 119 ? -13.063 0.941 17.572 1.00 97.88 119 ILE A CA 1
ATOM 950 C C . ILE A 1 119 ? -13.017 0.406 19.005 1.00 97.88 119 ILE A C 1
ATOM 952 O O . ILE A 1 119 ? -14.053 0.013 19.538 1.00 97.88 119 ILE A O 1
ATOM 956 N N . GLU A 1 120 ? -11.856 0.446 19.657 1.00 97.94 120 GLU A N 1
ATOM 957 C CA . GLU A 1 120 ? -11.695 0.003 21.042 1.00 97.94 120 GLU A CA 1
ATOM 958 C C . GLU A 1 120 ? -12.589 0.800 22.005 1.00 97.94 120 GLU A C 1
ATOM 960 O O . GLU A 1 120 ? -13.301 0.215 22.823 1.00 97.94 120 GLU A O 1
ATOM 965 N N . GLN A 1 121 ? -12.645 2.127 21.850 1.00 97.50 121 GLN A N 1
ATOM 966 C CA . GLN A 1 121 ? -13.537 2.981 22.641 1.00 97.50 121 GLN A CA 1
ATOM 967 C C . GLN A 1 121 ? -15.018 2.636 22.434 1.00 97.50 121 GLN A C 1
ATOM 969 O O . GLN A 1 121 ? -15.779 2.585 23.402 1.00 97.50 121 GLN A O 1
ATOM 974 N N . LEU A 1 122 ? -15.438 2.381 21.192 1.00 98.06 122 LEU A N 1
ATOM 975 C CA . LEU A 1 122 ? -16.817 1.992 20.880 1.00 98.06 122 LEU A CA 1
ATOM 976 C C . LEU A 1 122 ? -17.164 0.606 21.436 1.00 98.06 122 LEU A C 1
ATOM 978 O O . LEU A 1 122 ? -18.261 0.416 21.965 1.00 98.06 122 LEU A O 1
ATOM 982 N N . ILE A 1 123 ? -16.236 -0.351 21.364 1.00 97.19 123 ILE A N 1
ATOM 983 C CA . ILE A 1 123 ? -16.395 -1.681 21.967 1.00 97.19 123 ILE A CA 1
ATOM 984 C C . ILE A 1 123 ? -16.580 -1.552 23.480 1.00 97.19 123 ILE A C 1
ATOM 986 O O . ILE A 1 123 ? -17.473 -2.186 24.045 1.00 97.19 123 ILE A O 1
ATOM 990 N N . GLU A 1 124 ? -15.774 -0.720 24.138 1.00 96.50 124 GLU A N 1
ATOM 991 C CA . GLU A 1 124 ? -15.860 -0.511 25.582 1.00 96.50 124 GLU A CA 1
ATOM 992 C C . GLU A 1 124 ? -17.185 0.151 25.987 1.00 96.50 124 GLU A C 1
ATOM 994 O O . GLU A 1 124 ? -17.847 -0.293 26.927 1.00 96.50 124 GLU A O 1
ATOM 999 N N . GLN A 1 125 ? -17.650 1.149 25.227 1.00 95.88 125 GLN A N 1
ATOM 1000 C CA . GLN A 1 125 ? -18.987 1.723 25.419 1.00 95.88 125 GLN A CA 1
ATOM 1001 C C . GLN A 1 125 ? -20.089 0.669 25.249 1.00 95.88 125 GLN A C 1
ATOM 1003 O O . GLN A 1 125 ? -20.992 0.587 26.083 1.00 95.88 125 GLN A O 1
ATOM 1008 N N . GLY A 1 126 ? -20.003 -0.171 24.214 1.00 96.31 126 GLY A N 1
ATOM 1009 C CA . GLY A 1 126 ? -20.956 -1.256 23.974 1.00 96.31 126 GLY A CA 1
ATOM 1010 C C . GLY A 1 126 ? -21.035 -2.245 25.141 1.00 96.31 126 GLY A C 1
ATOM 1011 O O . GLY A 1 126 ? -22.134 -2.586 25.585 1.00 96.31 126 GLY A O 1
ATOM 1012 N N . LYS A 1 127 ? -19.884 -2.642 25.699 1.00 96.38 127 LYS A N 1
ATOM 1013 C CA . LYS A 1 127 ? -19.815 -3.491 26.900 1.00 96.38 127 LYS A CA 1
ATOM 1014 C C . LYS A 1 127 ? -20.449 -2.810 28.113 1.00 96.38 127 LYS A C 1
ATOM 1016 O O . LYS A 1 127 ? -21.245 -3.436 28.810 1.00 96.38 127 LYS A O 1
ATOM 1021 N N . ASN A 1 128 ? -20.158 -1.528 28.335 1.00 95.81 128 ASN A N 1
ATOM 1022 C CA . ASN A 1 128 ? -20.734 -0.763 29.444 1.00 95.81 128 ASN A CA 1
ATOM 1023 C C . ASN A 1 128 ? -22.266 -0.712 29.368 1.00 95.81 128 ASN A C 1
ATOM 1025 O O . ASN A 1 128 ? -22.945 -0.962 30.366 1.00 95.81 128 ASN A O 1
ATOM 1029 N N . PHE A 1 129 ? -22.829 -0.464 28.183 1.00 96.38 129 PHE A N 1
ATOM 1030 C CA . PHE A 1 129 ? -24.281 -0.494 27.996 1.00 96.38 129 PHE A CA 1
ATOM 1031 C C . PHE A 1 129 ? -24.874 -1.885 28.217 1.00 96.38 129 PHE A C 1
ATOM 1033 O O . PHE A 1 129 ? -25.937 -2.005 28.826 1.00 96.38 129 PHE A O 1
ATOM 1040 N N . GLN A 1 130 ? -24.187 -2.937 27.773 1.00 94.62 130 GLN A N 1
ATOM 1041 C CA . GLN A 1 130 ? -24.632 -4.311 27.991 1.00 94.62 130 GLN A CA 1
ATOM 1042 C C . GLN A 1 130 ? -24.704 -4.659 29.485 1.00 94.62 130 GLN A C 1
ATOM 1044 O O . GLN A 1 130 ? -25.695 -5.240 29.927 1.00 94.62 130 GLN A O 1
ATOM 1049 N N . VAL A 1 131 ? -23.705 -4.246 30.273 1.00 94.94 131 VAL A N 1
ATOM 1050 C CA . VAL A 1 131 ? -23.696 -4.424 31.735 1.00 94.94 131 VAL A CA 1
ATOM 1051 C C . VAL A 1 131 ? -24.850 -3.665 32.395 1.00 94.94 131 VAL A C 1
ATOM 1053 O O . VAL A 1 131 ? -25.549 -4.227 33.238 1.00 94.94 131 VAL A O 1
ATOM 1056 N N . LEU A 1 132 ? -25.100 -2.412 31.997 1.00 92.88 132 LEU A N 1
ATOM 1057 C CA . LEU A 1 132 ? -26.211 -1.612 32.530 1.00 92.88 132 LEU A CA 1
ATOM 1058 C C . LEU A 1 132 ? -27.575 -2.243 32.227 1.00 92.88 132 LEU A C 1
ATOM 1060 O O . LEU A 1 132 ? -28.423 -2.349 33.116 1.00 92.88 132 LEU A O 1
ATOM 1064 N N . LEU A 1 133 ? -27.773 -2.711 30.992 1.00 92.81 133 LEU A N 1
ATOM 1065 C CA . LEU A 1 133 ? -28.992 -3.412 30.591 1.00 92.81 133 LEU A CA 1
ATOM 1066 C C . LEU A 1 133 ? -29.189 -4.696 31.399 1.00 92.81 133 LEU A C 1
ATOM 1068 O O . LEU A 1 133 ? -30.295 -4.957 31.872 1.00 92.81 133 LEU A O 1
ATOM 1072 N N . GLN A 1 134 ? -28.125 -5.473 31.604 1.00 91.25 134 GLN A N 1
ATOM 1073 C CA . GLN A 1 134 ? -28.178 -6.683 32.419 1.00 91.25 134 GLN A CA 1
ATOM 1074 C C . GLN A 1 134 ? -28.544 -6.365 33.876 1.00 91.25 134 GLN A C 1
ATOM 1076 O O . GLN A 1 134 ? -29.405 -7.033 34.449 1.00 91.25 134 GLN A O 1
ATOM 1081 N N . ALA A 1 135 ? -27.952 -5.325 34.469 1.00 90.81 135 ALA A N 1
ATOM 1082 C CA . ALA A 1 135 ? -28.275 -4.895 35.828 1.00 90.81 135 ALA A CA 1
ATOM 1083 C C . ALA A 1 135 ? -29.756 -4.498 35.965 1.00 90.81 135 ALA A C 1
ATOM 1085 O O . ALA A 1 135 ? -30.427 -4.920 36.908 1.00 90.81 135 ALA A O 1
ATOM 1086 N N . GLN A 1 136 ? -30.301 -3.753 34.999 1.00 88.00 136 GLN A N 1
ATOM 1087 C CA . GLN A 1 136 ? -31.718 -3.383 34.989 1.00 88.00 136 GLN A CA 1
ATOM 1088 C C . GLN A 1 136 ? -32.642 -4.595 34.798 1.00 88.00 136 GLN A C 1
ATOM 1090 O O . GLN A 1 136 ? -33.687 -4.684 35.448 1.00 88.00 136 GLN A O 1
ATOM 1095 N N . GLN A 1 137 ? -32.267 -5.550 33.943 1.00 86.25 137 GLN A N 1
ATOM 1096 C CA . GLN A 1 137 ? -33.011 -6.802 33.792 1.00 86.25 137 GLN A CA 1
ATOM 1097 C C . GLN A 1 137 ? -33.070 -7.565 35.114 1.00 86.25 137 GLN A C 1
ATOM 1099 O O . GLN A 1 137 ? -34.151 -7.971 35.519 1.00 86.25 137 GLN A O 1
ATOM 1104 N N . VAL A 1 138 ? -31.953 -7.684 35.836 1.00 85.75 138 VAL A N 1
ATOM 1105 C CA . VAL A 1 138 ? -31.919 -8.349 37.148 1.00 85.75 138 VAL A CA 1
ATOM 1106 C C . VAL A 1 138 ? -32.806 -7.636 38.172 1.00 85.75 138 VAL A C 1
ATOM 1108 O O . VAL A 1 138 ? -33.534 -8.302 38.902 1.00 85.75 138 VAL A O 1
ATOM 1111 N N . LEU A 1 139 ? -32.797 -6.300 38.206 1.00 81.50 139 LEU A N 1
ATOM 1112 C CA . LEU A 1 139 ? -33.641 -5.516 39.119 1.00 81.50 139 LEU A CA 1
ATOM 1113 C C . LEU A 1 139 ? -35.139 -5.599 38.795 1.00 81.50 139 LEU A C 1
ATOM 1115 O O . LEU A 1 139 ? -35.968 -5.455 39.689 1.00 81.50 139 LEU A O 1
ATOM 1119 N N . SER A 1 140 ? -35.493 -5.804 37.526 1.00 78.44 140 SER A N 1
ATOM 1120 C CA . SER A 1 140 ? -36.888 -5.949 37.089 1.00 78.44 140 SER A CA 1
ATOM 1121 C C . SER A 1 140 ? -37.430 -7.373 37.244 1.00 78.44 140 SER A C 1
ATOM 1123 O O . SER A 1 140 ? -38.630 -7.588 37.054 1.00 78.44 140 SER A O 1
ATOM 1125 N N . LEU A 1 141 ? -36.591 -8.343 37.631 1.00 77.25 141 LEU A N 1
ATOM 1126 C CA . LEU A 1 141 ? -37.068 -9.672 37.992 1.00 77.25 141 LEU A CA 1
ATOM 1127 C C . LEU A 1 141 ? -37.847 -9.603 39.317 1.00 77.25 141 LEU A C 1
ATOM 1129 O O . LEU A 1 141 ? -37.369 -9.007 40.283 1.00 77.25 141 LEU A O 1
ATOM 1133 N N . PRO A 1 142 ? -39.037 -10.228 39.399 1.00 73.81 142 PRO A N 1
ATOM 1134 C CA . PRO A 1 142 ? -39.763 -10.334 40.657 1.00 73.81 142 PRO A CA 1
ATOM 1135 C C . PRO A 1 142 ? -38.902 -11.060 41.694 1.00 73.81 142 PRO A C 1
ATOM 1137 O O . PRO A 1 142 ? -38.156 -11.977 41.337 1.00 73.81 142 PRO A O 1
ATOM 1140 N N . GLU A 1 143 ? -39.022 -10.666 42.968 1.00 74.88 143 GLU A N 1
ATOM 1141 C CA . GLU A 1 143 ? -38.212 -11.246 44.041 1.00 74.88 143 GLU A CA 1
ATOM 1142 C C . GLU A 1 143 ? -38.208 -12.782 43.963 1.00 74.88 143 GLU A C 1
ATOM 1144 O O . GLU A 1 143 ? -39.270 -13.403 43.788 1.00 74.88 143 GLU A O 1
ATOM 1149 N N . PRO A 1 144 ? -37.027 -13.418 44.085 1.00 75.12 144 PRO A N 1
ATOM 1150 C CA . PRO A 1 144 ? -36.924 -14.862 44.002 1.00 75.12 144 PRO A CA 1
ATOM 1151 C C . PRO A 1 144 ? -37.853 -15.485 45.042 1.00 75.12 144 PRO A C 1
ATOM 1153 O O . PRO A 1 144 ? -37.802 -15.160 46.231 1.00 75.12 144 PRO A O 1
ATOM 1156 N N . LYS A 1 145 ? -38.745 -16.373 44.582 1.00 75.19 145 LYS A N 1
ATOM 1157 C CA . LYS A 1 145 ? -39.759 -16.990 45.442 1.00 75.19 145 LYS A CA 1
ATOM 1158 C C . LYS A 1 145 ? -39.070 -17.610 46.654 1.00 75.19 145 LYS A C 1
ATOM 1160 O O . LYS A 1 145 ? -38.212 -18.477 46.503 1.00 75.19 145 LYS A O 1
ATOM 1165 N N . GLN A 1 146 ? -39.473 -17.186 47.854 1.00 76.19 146 GLN A N 1
ATOM 1166 C CA . GLN A 1 146 ? -38.975 -17.798 49.082 1.00 76.19 146 GLN A CA 1
ATOM 1167 C C . GLN A 1 146 ? -39.158 -19.318 49.026 1.00 76.19 146 GLN A C 1
ATOM 1169 O O . GLN A 1 146 ? -40.237 -19.797 48.666 1.00 76.19 146 GLN A O 1
ATOM 1174 N N . SER A 1 147 ? -38.097 -20.052 49.383 1.00 81.00 147 SER A N 1
ATOM 1175 C CA . SER A 1 147 ? -38.106 -21.514 49.474 1.00 81.00 147 SER A CA 1
ATOM 1176 C C . SER A 1 147 ? -39.350 -21.983 50.224 1.00 81.00 147 SER A C 1
ATOM 1178 O O . SER A 1 147 ? -39.673 -21.446 51.287 1.00 81.00 147 SER A O 1
ATOM 1180 N N . PHE A 1 148 ? -40.025 -22.999 49.682 1.00 77.81 148 PHE A N 1
ATOM 1181 C CA . PHE A 1 148 ? -41.207 -23.598 50.300 1.00 77.81 148 PHE A CA 1
ATOM 1182 C C . PHE A 1 148 ? -40.963 -23.948 51.773 1.00 77.81 148 PHE A C 1
ATOM 1184 O O . PHE A 1 148 ? -41.852 -23.740 52.588 1.00 77.81 148 PHE A O 1
ATOM 1191 N N . LEU A 1 149 ? -39.743 -24.359 52.137 1.00 78.75 149 LEU A N 1
ATOM 1192 C CA . LEU A 1 149 ? -39.363 -24.648 53.521 1.00 78.75 149 LEU A CA 1
ATOM 1193 C C . LEU A 1 149 ? -39.322 -23.389 54.400 1.00 78.75 149 LEU A C 1
ATOM 1195 O O . LEU A 1 149 ? -39.862 -23.402 55.499 1.00 78.75 149 LEU A O 1
ATOM 1199 N N . LYS A 1 150 ? -38.766 -22.270 53.915 1.00 77.19 150 LYS A N 1
ATOM 1200 C CA . LYS A 1 150 ? -38.837 -20.984 54.638 1.00 77.19 150 LYS A CA 1
ATOM 1201 C C . LYS A 1 150 ? -40.278 -20.493 54.778 1.00 77.19 150 LYS A C 1
ATOM 1203 O O . LYS A 1 150 ? -40.618 -19.887 55.785 1.00 77.19 150 LYS A O 1
ATOM 1208 N N . ARG A 1 151 ? -41.130 -20.782 53.793 1.00 76.19 151 ARG A N 1
ATOM 1209 C CA . ARG A 1 151 ? -42.547 -20.403 53.811 1.00 76.19 151 ARG A CA 1
ATOM 1210 C C . ARG A 1 151 ? -43.385 -21.278 54.759 1.00 76.19 151 ARG A C 1
ATOM 1212 O O . ARG A 1 151 ? -44.328 -20.774 55.355 1.00 76.19 151 ARG A O 1
ATOM 1219 N N . LEU A 1 152 ? -43.030 -22.556 54.912 1.00 77.25 152 LEU A N 1
ATOM 1220 C CA . LEU A 1 152 ? -43.691 -23.520 55.806 1.00 77.25 152 LEU A CA 1
ATOM 1221 C C . LEU A 1 152 ? -43.206 -23.436 57.259 1.00 77.25 152 LEU A C 1
ATOM 1223 O O . LEU A 1 152 ? -44.007 -23.602 58.171 1.00 77.25 152 LEU A O 1
ATOM 1227 N N . PHE A 1 153 ? -41.919 -23.161 57.476 1.00 81.94 153 PHE A N 1
ATOM 1228 C CA . PHE A 1 153 ? -41.290 -23.236 58.800 1.00 81.94 153 PHE A CA 1
ATOM 1229 C C . PHE A 1 153 ? -40.779 -21.886 59.328 1.00 81.94 153 PHE A C 1
ATOM 1231 O O . PHE A 1 153 ? -40.252 -21.824 60.430 1.00 81.94 153 PHE A O 1
ATOM 1238 N N . GLY A 1 154 ? -40.933 -20.791 58.577 1.00 68.56 154 GLY A N 1
ATOM 1239 C CA . GLY A 1 154 ? -40.425 -19.461 58.943 1.00 68.56 154 GLY A CA 1
ATOM 1240 C C . GLY A 1 154 ? -41.375 -18.589 59.769 1.00 68.56 154 GLY A C 1
ATOM 1241 O O . GLY A 1 154 ? -41.259 -17.365 59.713 1.00 68.56 154 GLY A O 1
ATOM 1242 N N . ARG A 1 155 ? -42.345 -19.166 60.493 1.00 62.94 155 ARG A N 1
ATOM 1243 C CA . ARG A 1 155 ? -43.228 -18.382 61.373 1.00 62.94 155 ARG A CA 1
ATOM 1244 C C . ARG A 1 155 ? -42.403 -17.803 62.535 1.00 62.94 155 ARG A C 1
ATOM 1246 O O . ARG A 1 155 ? -41.703 -18.543 63.214 1.00 62.94 155 ARG A O 1
ATOM 1253 N N . LYS A 1 156 ? -42.488 -16.478 62.688 1.00 61.97 156 LYS A N 1
ATOM 1254 C CA . LYS A 1 156 ? -41.825 -15.638 63.696 1.00 61.97 156 LYS A CA 1
ATOM 1255 C C . LYS A 1 156 ? -42.297 -15.948 65.124 1.00 61.97 156 LYS A C 1
ATOM 1257 O O . LYS A 1 156 ? -43.502 -16.107 65.321 1.00 61.97 156 LYS A O 1
ATOM 1262 N N . GLU A 1 157 ? -41.362 -15.932 66.074 1.00 46.19 157 GLU A N 1
ATOM 1263 C CA . GLU A 1 157 ? -41.574 -15.230 67.352 1.00 46.19 157 GLU A CA 1
ATOM 1264 C C . GLU A 1 157 ? -41.449 -13.717 67.125 1.00 46.19 157 GLU A C 1
ATOM 1266 O O . GLU A 1 157 ? -40.593 -13.315 66.295 1.00 46.19 157 GLU A O 1
#